Protein AF-A0A636EIC9-F1 (afdb_monomer)

Mean predicted aligned error: 11.15 Å

Sequence (61 aa):
MGEVQTKAPLDSLALTGTPTAPMPETTAAGIEIATAAFVAAKVAQLVGSAPEALDTLQELA

Structure (mmCIF, N/CA/C/O backbone):
data_AF-A0A636EIC9-F1
#
_entry.id   AF-A0A636EIC9-F1
#
loop_
_atom_site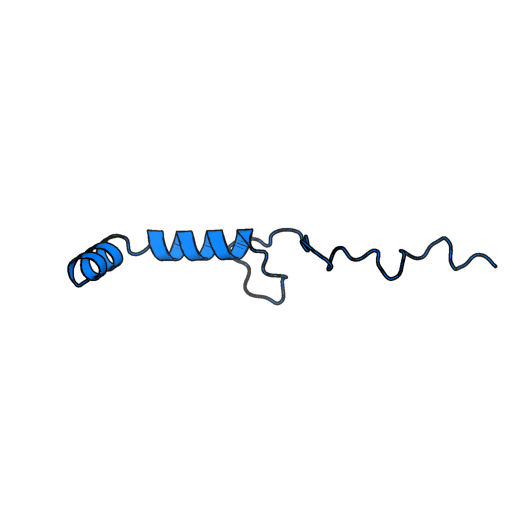.group_PDB
_atom_site.id
_atom_site.type_symbol
_atom_site.label_atom_id
_atom_site.label_alt_id
_atom_site.label_comp_id
_atom_site.label_asym_id
_atom_site.label_entity_id
_atom_site.label_seq_id
_atom_site.pdbx_PDB_ins_code
_atom_site.Cartn_x
_atom_site.Cartn_y
_atom_site.Cartn_z
_atom_site.occupancy
_atom_site.B_iso_or_equiv
_atom_site.auth_seq_id
_atom_site.auth_comp_id
_atom_site.auth_asym_id
_atom_site.auth_atom_id
_atom_site.pdbx_PDB_model_num
ATOM 1 N N . MET A 1 1 ? 22.925 -3.094 -38.274 1.00 53.84 1 MET A N 1
ATOM 2 C CA . MET A 1 1 ? 21.534 -2.646 -38.045 1.00 53.84 1 MET A CA 1
ATOM 3 C C . MET A 1 1 ? 20.743 -3.817 -37.456 1.00 53.84 1 MET A C 1
ATOM 5 O O . MET A 1 1 ? 20.175 -4.591 -38.208 1.00 53.84 1 MET A O 1
ATOM 9 N N . GLY A 1 2 ? 20.794 -4.048 -36.142 1.00 60.62 2 GLY A N 1
ATOM 10 C CA . GLY A 1 2 ? 20.157 -5.238 -35.537 1.00 60.62 2 GLY A CA 1
ATOM 11 C C . GLY A 1 2 ? 19.941 -5.158 -34.025 1.00 60.62 2 GLY A C 1
ATOM 12 O O . GLY A 1 2 ? 19.042 -5.794 -33.494 1.00 60.62 2 GLY A O 1
ATOM 13 N N . GLU A 1 3 ? 20.695 -4.303 -33.345 1.00 61.47 3 GLU A N 1
ATOM 14 C CA . GLU A 1 3 ? 20.664 -4.102 -31.890 1.00 61.47 3 GLU A CA 1
ATOM 15 C C . GLU A 1 3 ? 19.422 -3.382 -31.328 1.00 61.47 3 GLU A C 1
ATOM 17 O O . GLU A 1 3 ? 19.207 -3.391 -30.118 1.00 61.47 3 GLU A O 1
ATOM 22 N N . VAL A 1 4 ? 18.583 -2.777 -32.177 1.00 61.03 4 VAL A N 1
ATOM 23 C CA . VAL A 1 4 ? 17.373 -2.049 -31.740 1.00 61.03 4 VAL A CA 1
ATOM 24 C C . VAL A 1 4 ? 16.181 -2.992 -31.519 1.00 61.03 4 VAL A C 1
ATOM 26 O O . VAL A 1 4 ? 15.325 -2.707 -30.693 1.00 61.03 4 VAL A O 1
ATOM 29 N N . GLN A 1 5 ? 16.138 -4.146 -32.196 1.00 62.00 5 GLN A N 1
ATOM 30 C CA . GLN A 1 5 ? 14.982 -5.059 -32.156 1.00 62.00 5 GLN A CA 1
ATOM 31 C C . GLN A 1 5 ? 14.909 -5.928 -30.890 1.00 62.00 5 GLN A C 1
ATOM 33 O O . GLN A 1 5 ? 13.877 -6.532 -30.621 1.00 62.00 5 GLN A O 1
ATOM 38 N N . THR A 1 6 ? 15.984 -5.990 -30.102 1.00 63.00 6 THR A N 1
ATOM 39 C CA . THR A 1 6 ? 16.040 -6.722 -28.823 1.00 63.00 6 THR A CA 1
ATOM 40 C C . THR A 1 6 ? 15.839 -5.826 -27.605 1.00 63.00 6 THR A C 1
ATOM 42 O O . THR A 1 6 ? 15.840 -6.319 -26.477 1.00 63.00 6 THR A O 1
ATOM 45 N N . LYS A 1 7 ? 15.697 -4.511 -27.797 1.00 64.50 7 LYS A N 1
ATOM 46 C CA . LYS A 1 7 ? 15.464 -3.568 -26.703 1.00 64.50 7 LYS A CA 1
ATOM 47 C C . LYS A 1 7 ? 13.966 -3.354 -26.527 1.00 64.50 7 LYS A C 1
ATOM 49 O O . LYS A 1 7 ? 13.242 -3.168 -27.500 1.00 64.50 7 LYS A O 1
ATOM 54 N N . ALA A 1 8 ? 13.512 -3.372 -25.277 1.00 69.56 8 ALA A N 1
ATOM 55 C CA . ALA A 1 8 ? 12.163 -2.933 -24.962 1.00 69.56 8 ALA A CA 1
ATOM 56 C C . ALA A 1 8 ? 12.008 -1.456 -25.390 1.00 69.56 8 ALA A C 1
ATOM 58 O O . ALA A 1 8 ? 12.968 -0.690 -25.232 1.00 69.56 8 ALA A O 1
ATOM 59 N N . PRO A 1 9 ? 10.850 -1.049 -25.944 1.00 70.88 9 PRO A N 1
ATOM 60 C CA . PRO A 1 9 ? 10.574 0.351 -26.257 1.00 70.88 9 PRO A CA 1
ATOM 61 C C . PRO A 1 9 ? 10.895 1.250 -25.057 1.00 70.88 9 PRO A C 1
ATOM 63 O O . PRO A 1 9 ? 10.638 0.858 -23.918 1.00 70.88 9 PRO A O 1
ATOM 66 N N . LEU A 1 10 ? 11.447 2.445 -25.291 1.00 64.44 10 LEU A N 1
ATOM 67 C CA . LEU A 1 10 ? 11.801 3.376 -24.207 1.00 64.44 10 LEU A CA 1
ATOM 68 C C . LEU A 1 10 ? 10.586 3.727 -23.327 1.00 64.44 10 LEU A C 1
ATOM 70 O O . LEU A 1 10 ? 10.732 3.865 -22.118 1.00 64.44 10 LEU A O 1
ATOM 74 N N . ASP A 1 11 ? 9.390 3.741 -23.917 1.00 62.44 11 ASP A N 1
ATOM 75 C CA . ASP A 1 11 ? 8.106 3.958 -23.240 1.00 62.44 11 ASP A CA 1
ATOM 76 C C . ASP A 1 11 ? 7.395 2.654 -22.817 1.00 62.44 11 ASP A C 1
ATOM 78 O O . ASP A 1 11 ? 6.204 2.654 -22.520 1.00 62.44 11 ASP A O 1
ATOM 82 N N . SER A 1 12 ? 8.085 1.507 -22.814 1.00 62.91 12 SER A N 1
ATOM 83 C CA . SER A 1 12 ? 7.479 0.215 -22.434 1.00 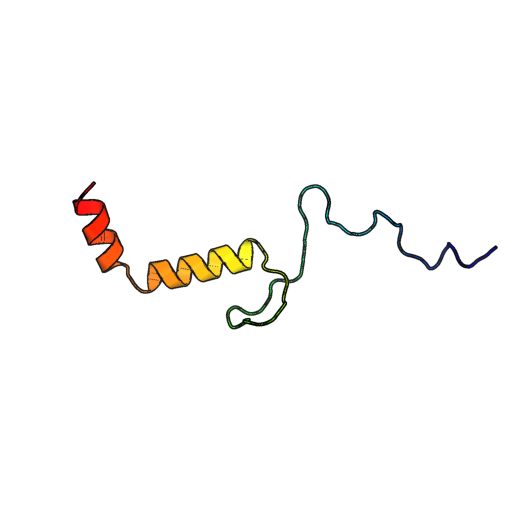62.91 12 SER A CA 1
ATOM 84 C C . SER A 1 12 ? 7.269 0.044 -20.934 1.00 62.91 12 SER A C 1
ATOM 86 O O . SER A 1 12 ? 6.552 -0.869 -20.519 1.00 62.91 12 SER A O 1
ATOM 88 N N . LEU A 1 13 ? 7.881 0.900 -20.108 1.00 63.06 13 LEU A N 1
ATOM 89 C CA . LEU A 1 13 ? 7.579 0.900 -18.688 1.00 63.06 13 LEU A CA 1
ATOM 90 C C . LEU A 1 13 ? 6.155 1.426 -18.518 1.00 63.06 13 LEU A C 1
ATOM 92 O O . LEU A 1 13 ? 5.878 2.589 -18.806 1.00 63.06 13 LEU A O 1
ATOM 96 N N . ALA A 1 14 ? 5.265 0.571 -18.014 1.00 72.56 14 ALA A N 1
ATOM 97 C CA . ALA A 1 14 ? 3.918 0.935 -17.596 1.00 72.56 14 ALA A CA 1
ATOM 98 C C . ALA A 1 14 ? 3.985 1.835 -16.349 1.00 72.56 14 ALA A C 1
ATOM 100 O O . ALA A 1 14 ? 3.580 1.434 -15.265 1.00 72.56 14 ALA A O 1
ATOM 101 N N . LEU A 1 15 ? 4.571 3.027 -16.487 1.00 73.25 15 LEU A N 1
ATOM 102 C CA . LEU A 1 15 ? 4.649 4.069 -15.466 1.00 73.25 15 LEU A CA 1
ATOM 103 C C . LEU A 1 15 ? 3.705 5.240 -15.752 1.00 73.25 1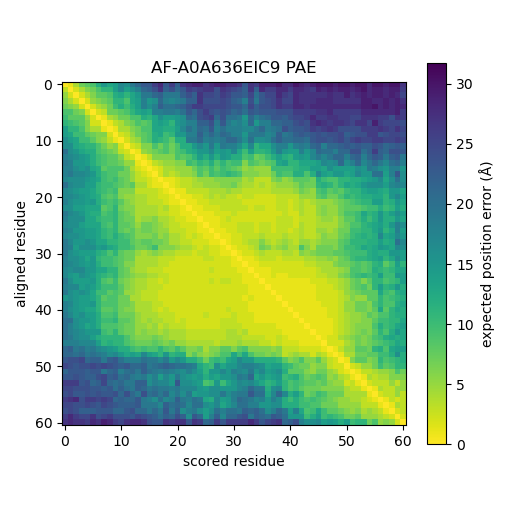5 LEU A C 1
ATOM 105 O O . LEU A 1 15 ? 3.492 6.090 -14.893 1.00 73.25 15 LEU A O 1
ATOM 109 N N . THR A 1 16 ? 3.122 5.284 -16.948 1.00 76.62 16 THR A N 1
ATOM 110 C CA . THR A 1 16 ? 2.130 6.286 -17.339 1.00 76.62 1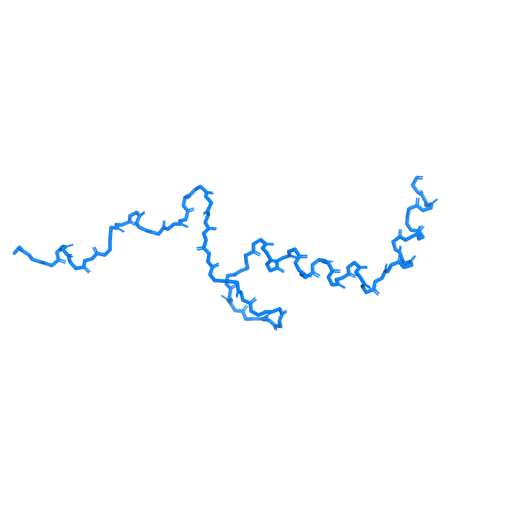6 THR A CA 1
ATOM 111 C C . THR A 1 16 ? 0.712 5.799 -17.040 1.00 76.62 16 THR A C 1
ATOM 113 O O . THR A 1 16 ? 0.407 4.622 -17.230 1.00 76.62 16 THR A O 1
ATOM 116 N N . GLY A 1 17 ? -0.185 6.703 -16.642 1.00 81.06 17 GLY A N 1
ATOM 117 C CA . GLY A 1 17 ? -1.582 6.367 -16.351 1.00 81.06 17 GLY A CA 1
ATOM 118 C C . GLY A 1 17 ? -1.723 5.598 -15.037 1.00 81.06 17 GLY A C 1
ATOM 119 O O . GLY A 1 17 ? -1.657 6.198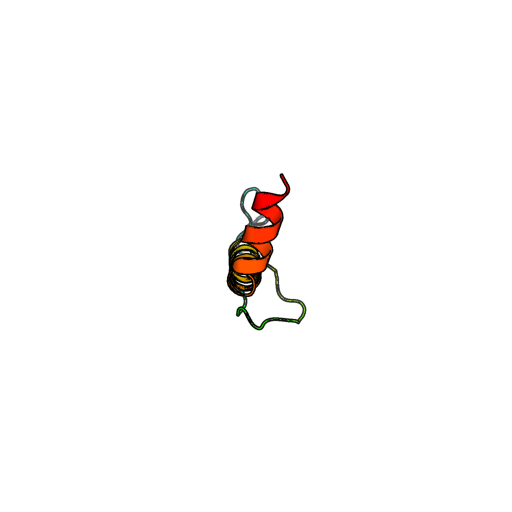 -13.967 1.00 81.06 17 GLY A O 1
ATOM 120 N N . THR A 1 18 ? -1.918 4.279 -15.118 1.00 81.19 18 THR A N 1
ATOM 121 C CA . THR A 1 18 ? -2.046 3.387 -13.954 1.00 81.19 18 THR A CA 1
ATOM 122 C C . THR A 1 18 ? -0.825 2.474 -13.871 1.00 81.19 18 THR A C 1
ATOM 124 O O . THR A 1 18 ? -0.844 1.378 -14.436 1.00 81.19 18 THR A O 1
ATOM 127 N N . PRO A 1 19 ? 0.255 2.914 -13.202 1.00 84.62 19 PRO A N 1
ATOM 128 C CA . PRO A 1 19 ? 1.437 2.091 -13.054 1.00 84.62 19 PRO A CA 1
ATOM 129 C C . PRO A 1 19 ? 1.130 0.786 -12.328 1.00 84.62 19 PRO A C 1
ATOM 131 O O . PRO A 1 19 ? 0.450 0.783 -11.302 1.00 84.62 19 PRO A O 1
ATOM 134 N N . THR A 1 20 ? 1.652 -0.323 -12.851 1.00 84.88 20 THR A N 1
ATOM 135 C CA . THR A 1 20 ? 1.499 -1.645 -12.232 1.00 84.88 20 THR A CA 1
ATOM 136 C C . THR A 1 20 ? 2.858 -2.212 -11.853 1.00 84.88 20 THR A C 1
ATOM 138 O O . THR A 1 20 ? 3.835 -2.099 -12.590 1.00 84.88 20 THR A O 1
ATOM 141 N N . ALA A 1 21 ? 2.917 -2.814 -10.671 1.00 88.00 21 ALA A N 1
ATOM 142 C CA . ALA A 1 21 ? 4.072 -3.532 -10.161 1.00 88.00 21 ALA A CA 1
ATOM 143 C C . ALA A 1 21 ? 3.575 -4.747 -9.360 1.00 88.00 21 ALA A C 1
ATOM 145 O O . ALA A 1 21 ? 2.443 -4.719 -8.862 1.00 88.00 21 ALA A O 1
ATOM 146 N N . PRO A 1 22 ? 4.384 -5.812 -9.226 1.00 89.94 22 PRO A N 1
ATOM 147 C CA . PRO A 1 22 ? 4.079 -6.908 -8.317 1.00 89.94 22 PRO A CA 1
ATOM 148 C C . PRO A 1 22 ? 3.856 -6.376 -6.899 1.00 89.94 22 PRO A C 1
ATOM 150 O O . PRO A 1 22 ? 4.603 -5.518 -6.430 1.00 89.94 22 PRO A O 1
ATOM 153 N N . MET A 1 23 ? 2.822 -6.871 -6.221 1.00 90.31 23 MET A N 1
ATOM 154 C CA . MET A 1 23 ? 2.576 -6.502 -4.832 1.00 90.31 23 MET A CA 1
ATOM 155 C C . MET A 1 23 ? 3.644 -7.151 -3.940 1.00 90.31 23 MET A C 1
ATOM 157 O O . MET A 1 23 ? 3.802 -8.371 -4.002 1.00 90.31 23 MET A O 1
ATOM 161 N N . PRO A 1 24 ? 4.368 -6.371 -3.120 1.00 91.00 24 PRO A N 1
ATOM 162 C CA . PRO A 1 24 ? 5.282 -6.937 -2.144 1.00 91.00 24 PRO A CA 1
ATOM 163 C C . PRO A 1 24 ? 4.511 -7.632 -1.017 1.00 91.00 24 PRO A C 1
ATOM 165 O O . PRO A 1 24 ? 3.352 -7.315 -0.735 1.00 91.00 24 PRO A O 1
ATOM 168 N N . GLU A 1 25 ? 5.183 -8.561 -0.342 1.00 91.56 25 GLU A N 1
ATOM 169 C CA . GLU A 1 25 ? 4.659 -9.210 0.856 1.00 91.56 25 GLU A CA 1
ATOM 170 C C . GLU A 1 25 ? 4.288 -8.179 1.918 1.00 91.56 25 GLU A C 1
ATOM 172 O O . GLU A 1 25 ? 4.989 -7.188 2.111 1.00 91.56 25 GLU A O 1
ATOM 177 N N . THR A 1 26 ? 3.237 -8.439 2.697 1.00 87.31 26 THR A N 1
ATOM 178 C CA . THR A 1 26 ? 2.799 -7.480 3.727 1.00 87.31 26 THR A CA 1
ATOM 179 C C . THR A 1 26 ? 3.870 -7.282 4.810 1.00 87.31 26 THR A C 1
ATOM 181 O O . THR A 1 26 ? 3.854 -6.283 5.508 1.00 87.31 26 THR A O 1
ATOM 184 N N . THR A 1 27 ? 4.855 -8.168 4.959 1.00 90.19 27 THR A N 1
ATOM 185 C CA . THR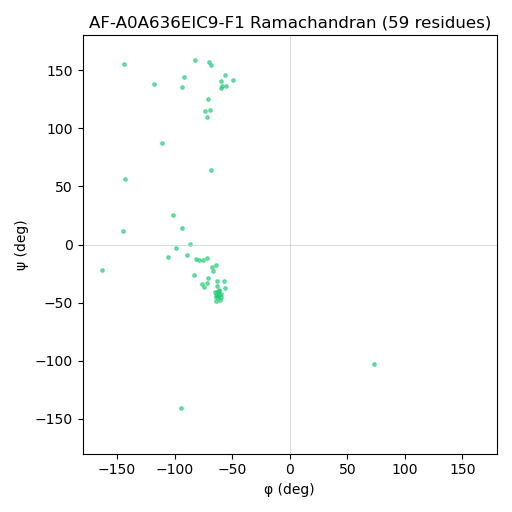 A 1 27 ? 5.977 -7.971 5.896 1.00 90.19 27 THR A CA 1
ATOM 186 C C . THR A 1 27 ? 7.158 -7.175 5.318 1.00 90.19 27 THR A C 1
ATOM 188 O O . THR A 1 27 ? 8.150 -6.990 6.023 1.00 90.19 27 THR A O 1
ATOM 191 N N . ALA A 1 28 ? 7.083 -6.725 4.062 1.00 90.50 28 ALA A N 1
ATOM 192 C CA . ALA A 1 28 ? 8.155 -5.983 3.405 1.00 90.50 28 ALA A CA 1
ATOM 193 C C . ALA A 1 28 ? 8.503 -4.686 4.158 1.00 90.50 28 ALA A C 1
ATOM 195 O O . ALA A 1 28 ? 7.618 -3.951 4.606 1.00 90.50 28 ALA A O 1
ATOM 196 N N . ALA A 1 29 ? 9.805 -4.428 4.294 1.00 90.06 29 ALA A N 1
ATOM 197 C CA . ALA A 1 29 ? 10.373 -3.274 4.998 1.00 90.06 29 ALA A CA 1
ATOM 198 C C . ALA A 1 29 ? 11.660 -2.750 4.325 1.00 90.06 29 ALA A C 1
ATOM 200 O O . ALA A 1 29 ? 12.406 -1.981 4.932 1.00 90.06 29 ALA A O 1
ATOM 201 N N . GLY A 1 30 ? 11.956 -3.218 3.111 1.00 92.12 30 GLY A N 1
ATOM 202 C CA . GLY A 1 30 ? 13.131 -2.831 2.346 1.00 92.12 30 GLY A CA 1
ATOM 203 C C . GLY A 1 30 ? 12.831 -1.694 1.369 1.00 92.12 30 GLY A C 1
ATOM 204 O O . 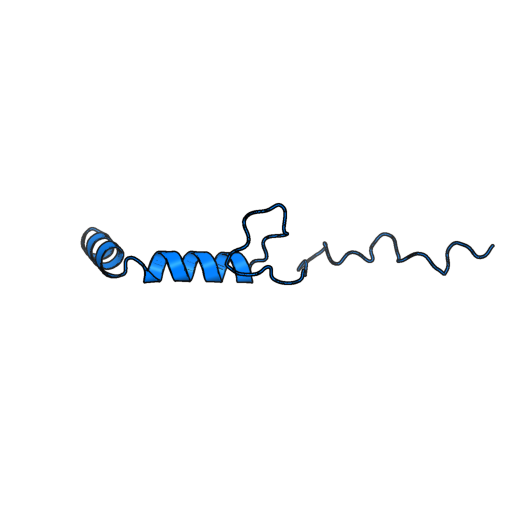GLY A 1 30 ? 12.124 -0.738 1.680 1.00 92.12 30 GLY A O 1
ATOM 205 N N . ILE A 1 31 ? 13.424 -1.794 0.179 1.00 94.06 31 ILE A N 1
ATOM 206 C CA . ILE A 1 31 ? 13.323 -0.809 -0.911 1.00 94.06 31 ILE A CA 1
ATOM 207 C C . ILE A 1 31 ? 12.336 -1.241 -2.011 1.00 94.06 31 ILE A C 1
ATOM 209 O O . ILE A 1 31 ? 12.486 -0.865 -3.174 1.00 94.06 31 ILE A O 1
ATOM 213 N N . GLU A 1 32 ? 11.355 -2.078 -1.675 1.00 93.12 32 GLU A N 1
ATOM 214 C CA . GLU A 1 32 ? 10.332 -2.550 -2.607 1.00 93.12 32 GLU A CA 1
ATOM 215 C C . GLU A 1 32 ? 9.375 -1.426 -3.048 1.00 93.12 32 GLU A C 1
ATOM 217 O O . GLU A 1 32 ? 9.132 -0.454 -2.332 1.00 93.12 32 GLU A O 1
ATOM 222 N N . ILE A 1 33 ? 8.770 -1.574 -4.232 1.00 91.25 33 ILE A N 1
ATOM 223 C CA . ILE A 1 33 ? 7.747 -0.637 -4.713 1.00 91.25 33 ILE A CA 1
ATOM 224 C C . ILE A 1 33 ? 6.449 -0.865 -3.931 1.00 91.25 33 ILE A C 1
ATOM 226 O O . ILE A 1 33 ? 5.800 -1.902 -4.068 1.00 91.25 33 ILE A O 1
ATOM 230 N N . ALA A 1 34 ? 6.031 0.134 -3.154 1.00 92.19 34 ALA A N 1
ATOM 231 C CA . ALA A 1 34 ? 4.737 0.122 -2.485 1.00 92.19 34 ALA A CA 1
ATOM 232 C C . ALA A 1 34 ? 3.601 0.327 -3.503 1.00 92.19 34 ALA A C 1
ATOM 234 O O . ALA A 1 34 ? 3.421 1.415 -4.051 1.00 92.19 34 ALA A O 1
ATOM 235 N N . THR A 1 35 ? 2.818 -0.724 -3.754 1.00 92.62 35 THR A N 1
ATOM 236 C CA . THR A 1 35 ? 1.613 -0.642 -4.592 1.00 92.62 35 THR A CA 1
ATOM 237 C C . THR A 1 35 ? 0.420 -0.124 -3.787 1.00 92.62 35 THR A C 1
ATOM 239 O O . THR A 1 35 ? 0.376 -0.248 -2.562 1.00 92.62 35 THR A O 1
ATOM 242 N N . ALA A 1 36 ? -0.601 0.406 -4.468 1.00 92.31 36 ALA A N 1
ATOM 243 C CA . ALA A 1 36 ? -1.836 0.838 -3.807 1.00 92.31 36 ALA A CA 1
ATOM 244 C C . ALA A 1 36 ? -2.494 -0.294 -2.988 1.00 92.31 36 ALA A C 1
ATOM 246 O O . ALA A 1 36 ? -2.984 -0.053 -1.887 1.00 92.31 36 ALA A O 1
ATOM 247 N N . ALA A 1 37 ? -2.444 -1.536 -3.486 1.00 92.12 37 ALA A N 1
ATOM 248 C CA . ALA A 1 37 ? -2.956 -2.709 -2.779 1.00 92.12 37 ALA A CA 1
ATOM 249 C C . ALA A 1 37 ? -2.170 -3.008 -1.488 1.00 92.12 37 ALA A C 1
ATOM 251 O O . ALA A 1 37 ? -2.778 -3.282 -0.454 1.00 92.12 37 ALA A O 1
ATOM 252 N N . PHE A 1 38 ? -0.838 -2.887 -1.517 1.00 93.94 38 PHE A N 1
ATOM 253 C CA . PHE A 1 38 ? -0.001 -3.040 -0.324 1.00 93.94 38 PHE A CA 1
ATOM 254 C C . PHE A 1 38 ? -0.324 -1.987 0.745 1.00 93.94 38 PHE A C 1
ATOM 256 O O . PHE A 1 38 ? -0.497 -2.327 1.917 1.00 93.94 38 PHE A O 1
ATOM 263 N N . VAL A 1 39 ? -0.475 -0.720 0.346 1.00 92.50 39 VAL A N 1
ATOM 264 C CA . VAL A 1 39 ? -0.826 0.368 1.274 1.00 92.50 39 VAL A CA 1
ATOM 265 C C . VAL A 1 39 ? -2.220 0.155 1.868 1.00 92.50 39 VAL A C 1
ATOM 267 O O . VAL A 1 39 ? -2.383 0.253 3.083 1.00 92.50 39 VAL A O 1
ATOM 270 N N . ALA A 1 40 ? -3.212 -0.201 1.048 1.00 92.75 40 ALA A N 1
ATOM 271 C CA . ALA A 1 40 ? -4.566 -0.480 1.524 1.00 92.75 40 ALA A CA 1
ATOM 272 C C . ALA A 1 40 ? -4.594 -1.635 2.542 1.00 92.75 40 ALA A C 1
ATOM 274 O O . ALA A 1 40 ? -5.240 -1.519 3.583 1.00 92.75 40 ALA A O 1
ATOM 275 N N . ALA A 1 41 ? -3.843 -2.713 2.290 1.00 91.12 41 ALA A N 1
ATOM 276 C CA . ALA A 1 41 ? -3.728 -3.837 3.218 1.00 91.12 41 ALA A CA 1
ATOM 277 C C . ALA A 1 41 ? -3.098 -3.420 4.558 1.00 91.12 41 ALA A C 1
ATOM 279 O O . 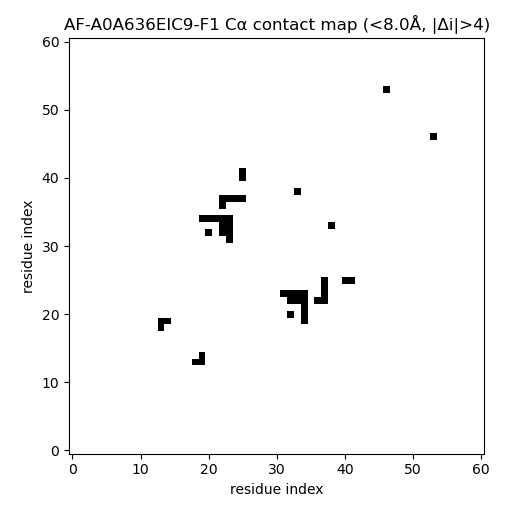ALA A 1 41 ? -3.618 -3.763 5.620 1.00 91.12 41 ALA A O 1
ATOM 280 N N . LYS A 1 42 ? -2.019 -2.630 4.528 1.00 91.00 42 LYS A N 1
ATOM 281 C CA . LYS A 1 42 ? -1.366 -2.104 5.738 1.00 91.00 42 LYS A CA 1
ATOM 282 C C . LYS A 1 42 ? -2.282 -1.208 6.564 1.00 91.00 42 LYS A C 1
ATOM 284 O O . LYS A 1 42 ? -2.336 -1.349 7.784 1.00 91.00 42 LYS A O 1
ATOM 289 N N . VAL A 1 43 ? -3.018 -0.318 5.904 1.00 90.06 43 VAL A N 1
ATOM 290 C CA . VAL A 1 43 ? -3.991 0.558 6.568 1.00 90.06 43 VAL A CA 1
ATOM 291 C C . VAL A 1 43 ? -5.122 -0.267 7.179 1.00 90.06 43 VAL A C 1
ATOM 293 O O . VAL A 1 43 ? -5.471 -0.043 8.333 1.00 90.06 43 VAL A O 1
ATOM 296 N N . ALA A 1 44 ? -5.642 -1.269 6.466 1.00 88.88 44 ALA A N 1
ATOM 297 C CA . ALA A 1 44 ? -6.667 -2.162 7.001 1.00 88.88 44 ALA A CA 1
ATOM 298 C C . ALA A 1 44 ? -6.180 -2.938 8.237 1.00 88.88 44 ALA A C 1
ATOM 300 O O . ALA A 1 44 ? -6.923 -3.059 9.208 1.00 88.88 44 ALA A O 1
ATOM 301 N N . GLN A 1 45 ? -4.928 -3.414 8.246 1.00 87.81 45 GLN A N 1
ATOM 302 C CA . GLN A 1 45 ? -4.335 -4.052 9.428 1.00 87.81 45 GLN A CA 1
ATOM 303 C C . GLN A 1 45 ? -4.217 -3.089 10.615 1.00 87.81 45 GLN A C 1
ATOM 305 O O . GLN A 1 45 ? -4.504 -3.480 11.745 1.00 87.81 45 GLN A O 1
ATOM 310 N N . LEU A 1 46 ? -3.823 -1.835 10.371 1.00 86.56 46 LEU A N 1
ATOM 311 C CA . LEU A 1 46 ? -3.736 -0.812 11.414 1.00 86.56 46 LEU A CA 1
ATOM 312 C C . LEU A 1 46 ? -5.118 -0.499 12.006 1.00 86.56 46 LEU A C 1
ATOM 314 O O . LEU A 1 46 ? -5.285 -0.531 13.221 1.00 86.56 46 LEU A O 1
ATOM 318 N N . VAL A 1 47 ? -6.108 -0.262 11.144 1.00 86.19 47 VAL A N 1
ATOM 319 C CA . VAL A 1 47 ? -7.510 -0.004 11.517 1.00 86.19 47 VAL A CA 1
ATOM 320 C C . VAL A 1 47 ? -8.094 -1.189 12.291 1.00 86.19 47 VAL A C 1
ATOM 322 O O . VAL A 1 47 ? -8.689 -1.007 13.349 1.00 86.19 47 VAL A O 1
ATOM 325 N N . GLY A 1 48 ? -7.864 -2.415 11.814 1.00 80.62 48 GLY A N 1
ATOM 326 C CA . GLY A 1 48 ? -8.310 -3.638 12.483 1.00 80.62 48 GLY A CA 1
ATOM 327 C C . GLY A 1 48 ? -7.604 -3.923 13.812 1.00 80.62 48 GLY A C 1
ATOM 328 O O . GLY A 1 48 ? -8.136 -4.673 14.622 1.00 80.62 48 GLY A O 1
ATOM 329 N N . SER A 1 49 ? -6.439 -3.318 14.063 1.00 77.75 49 SER A N 1
ATOM 330 C CA . SER A 1 49 ? -5.726 -3.446 15.341 1.00 77.75 49 SER A CA 1
ATOM 331 C C . SER A 1 49 ? -6.273 -2.513 16.428 1.00 77.75 49 SER A C 1
ATOM 333 O O . SER A 1 49 ? -5.912 -2.681 17.590 1.00 77.75 49 SER A O 1
ATOM 335 N N . ALA A 1 50 ? -7.124 -1.537 16.081 1.00 76.50 50 ALA A N 1
ATOM 336 C CA . ALA A 1 50 ? -7.680 -0.579 17.039 1.00 76.50 50 ALA A CA 1
ATOM 337 C C . ALA A 1 50 ? -9.151 -0.192 16.749 1.00 76.50 50 ALA A C 1
ATOM 339 O O . ALA A 1 50 ? -9.459 0.995 16.626 1.00 76.50 50 ALA A O 1
ATOM 340 N N .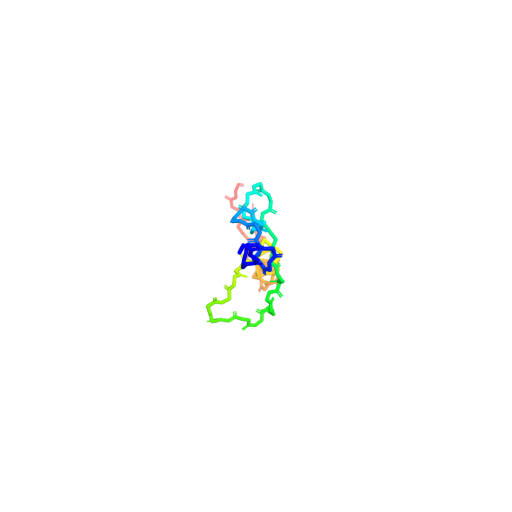 PRO A 1 51 ? -10.083 -1.163 16.665 1.00 69.94 51 PRO A N 1
ATOM 341 C CA . PRO A 1 51 ? -11.495 -0.879 16.402 1.00 69.94 51 PRO A CA 1
ATOM 342 C C . PRO A 1 51 ? -12.135 -0.011 17.498 1.00 69.94 51 PRO A C 1
ATOM 344 O O . PRO A 1 51 ? -12.874 0.915 17.189 1.00 69.94 51 PRO A O 1
ATOM 347 N N . GLU A 1 52 ? -11.789 -0.242 18.767 1.00 70.69 52 GLU A N 1
ATOM 348 C CA . GLU A 1 52 ? -12.324 0.509 19.915 1.00 70.69 52 GLU A CA 1
ATOM 349 C C . GLU A 1 52 ? -11.773 1.947 19.984 1.00 70.69 52 GLU A C 1
ATOM 351 O O . GLU A 1 52 ? -12.474 2.881 20.364 1.00 70.69 52 GLU A O 1
ATOM 356 N N . ALA A 1 53 ? -10.525 2.171 19.554 1.00 71.19 53 ALA A N 1
ATOM 357 C CA . ALA A 1 53 ? -9.960 3.522 19.492 1.00 71.19 53 ALA A CA 1
ATOM 358 C C . ALA A 1 53 ? -10.602 4.365 18.375 1.00 71.19 53 ALA A C 1
ATOM 360 O O . ALA A 1 53 ? -10.693 5.583 18.495 1.00 71.19 53 ALA A O 1
ATOM 361 N N . LEU A 1 54 ? -11.068 3.736 17.293 1.00 70.31 54 LEU A N 1
ATOM 362 C CA . LEU A 1 54 ? -11.818 4.423 16.238 1.00 70.31 54 LEU A CA 1
ATOM 363 C C . LEU A 1 54 ? -13.248 4.752 16.670 1.00 70.31 54 LEU A C 1
ATOM 365 O O . LEU A 1 54 ? -13.744 5.826 16.337 1.00 70.31 54 LEU A O 1
ATOM 369 N N . ASP A 1 55 ? -13.873 3.861 17.437 1.00 72.81 55 ASP A N 1
ATOM 370 C CA . ASP A 1 55 ? -15.196 4.067 18.033 1.00 72.81 55 ASP A CA 1
ATOM 371 C C . ASP A 1 55 ? -15.202 5.290 18.972 1.00 72.81 55 ASP A C 1
ATOM 373 O O . ASP A 1 55 ? -15.995 6.214 18.801 1.00 72.81 55 ASP A O 1
ATOM 377 N N . THR A 1 56 ? -14.205 5.389 19.860 1.00 79.00 56 THR A N 1
ATOM 378 C CA . THR A 1 56 ? -14.058 6.551 20.764 1.00 79.00 56 THR A CA 1
ATOM 379 C C . THR A 1 56 ? -13.803 7.881 20.045 1.00 79.00 56 THR A C 1
ATOM 381 O O . THR A 1 56 ? -14.226 8.927 20.529 1.00 79.00 56 THR A O 1
ATOM 384 N N . LEU A 1 57 ? -13.132 7.882 18.888 1.00 72.75 57 LEU A N 1
ATOM 385 C CA . LEU A 1 57 ? -12.946 9.096 18.082 1.00 72.75 57 LEU A CA 1
ATOM 386 C C . LEU A 1 57 ? -14.209 9.488 17.307 1.00 72.75 57 LEU A C 1
ATOM 388 O O . LEU A 1 57 ? -14.457 10.679 17.133 1.00 72.75 57 LEU A O 1
ATOM 392 N N . GLN A 1 58 ? -14.999 8.515 16.846 1.00 72.50 58 GLN A N 1
ATOM 393 C CA . GLN A 1 58 ? -16.296 8.779 16.221 1.00 72.50 58 GLN A CA 1
ATOM 394 C C . GLN A 1 58 ? -17.268 9.430 17.210 1.00 72.50 58 GLN A C 1
ATOM 396 O O . GLN A 1 58 ? -18.033 10.302 16.810 1.00 72.50 58 GLN A O 1
ATOM 401 N N . GLU A 1 59 ? -17.214 9.047 18.485 1.00 77.25 59 GLU A N 1
ATOM 402 C CA . GLU A 1 59 ? -18.055 9.632 19.535 1.00 77.25 59 GLU A CA 1
ATOM 403 C C . GLU A 1 59 ? -17.734 11.118 19.821 1.00 77.25 59 GLU A C 1
ATOM 405 O O . GLU A 1 59 ? -18.590 11.851 20.310 1.00 77.25 59 GLU A O 1
ATOM 410 N N . LEU A 1 60 ? -16.522 11.592 19.497 1.00 71.19 60 LEU A N 1
ATOM 411 C CA . LEU A 1 60 ? -16.089 12.980 19.728 1.00 71.19 60 LEU A CA 1
ATOM 412 C C . LEU A 1 60 ? -16.395 13.952 18.571 1.00 71.19 60 LEU A C 1
ATOM 414 O O . LEU A 1 60 ? -16.155 15.154 18.731 1.00 71.19 60 LEU A O 1
ATOM 418 N N . ALA A 1 61 ? -16.839 13.450 17.415 1.00 65.75 61 ALA A N 1
ATOM 419 C CA . ALA A 1 61 ? -17.068 14.231 16.194 1.00 65.75 61 ALA A CA 1
ATOM 420 C C . ALA A 1 61 ? -18.482 14.827 16.097 1.00 65.75 61 ALA A C 1
ATOM 422 O O . ALA A 1 61 ? -19.445 14.199 16.588 1.00 65.75 61 ALA A O 1
#

Foldseek 3Di:
DPVVVPDDPPPNQQPPDQHDDDDDDLPDDDDDDHDPVSVVVVVVVVCVVCVPVVVVVVVVD

InterPro domains:
  IPR051934 Bacteriophage Tail Fiber Structural Protein [PTHR35191] (5-61)

pLDDT: mean 79.54, std 11.55, range [53.84, 94.06]

Organism: Salmonella enteritidis (NCBI:txid149539)

Radius of gyration: 20.12 Å; Cα contacts (8 Å, |Δi|>4): 23; chains: 1; bounding box: 40×23×59 Å

Secondary structure (DSSP, 8-state):
--TTTTSPPTT-STTSSS---PPPPTT--SS----HHHHHHHHHHHHHT-HHHHHHHHTT-

Solvent-accessible surface area (backbone atoms only — not comparable to full-atom values): 4146 Å² total; per-residue (Å²): 141,68,79,69,82,79,49,77,60,93,79,63,64,56,68,64,94,76,58,74,73,77,71,60,63,92,84,68,85,77,91,73,68,84,36,74,67,46,51,52,52,54,50,50,53,55,52,69,73,40,57,68,64,51,52,59,52,58,72,75,106